Protein AF-A0AA41VEN5-F1 (afdb_monomer)

Mean predicted aligned error: 16.59 Å

Secondary structure (DSSP, 8-state):
-HHHHHHHHHHHHHHHHHHTT--------------S-HHHHHHHHHHTTTSSPPHHHHHHHHHHHHHTHHHHHHHHHH------HHHHHHHHHIIIIIHHHHHHHTT--TTTS--

Solvent-accessible surface area (backbone atoms only — not comparable to full-atom values): 6935 Å² total; per-residue (Å²): 107,72,69,58,54,49,52,52,50,52,53,51,54,54,57,54,62,66,65,70,70,80,82,82,85,76,76,77,82,74,80,76,88,65,98,60,81,61,70,65,59,50,52,38,59,39,62,27,77,84,83,48,68,13,53,57,54,40,53,48,28,53,53,52,38,58,75,32,48,66,44,56,50,42,31,72,73,71,65,46,90,62,65,53,72,67,39,50,49,19,51,48,46,39,65,71,49,31,41,60,62,55,37,45,76,76,72,42,52,72,90,76,66,70,134

Structure (mmCIF, N/CA/C/O backbone):
data_AF-A0AA41VEN5-F1
#
_entry.id   AF-A0AA41VEN5-F1
#
loop_
_atom_site.group_PDB
_atom_site.id
_atom_site.type_symbol
_atom_site.label_atom_id
_atom_site.label_alt_id
_atom_site.label_comp_id
_atom_site.label_asym_id
_atom_site.label_entity_id
_atom_site.label_seq_id
_atom_site.pdbx_PDB_ins_code
_atom_site.Cartn_x
_atom_site.Cartn_y
_atom_site.Cartn_z
_atom_site.occupancy
_atom_site.B_iso_or_equiv
_atom_site.auth_seq_id
_atom_site.auth_comp_id
_atom_site.auth_asym_id
_atom_site.auth_atom_id
_atom_site.pdbx_PDB_model_num
ATOM 1 N N . MET A 1 1 ? -4.219 17.479 44.000 1.00 59.16 1 MET A N 1
ATOM 2 C CA . MET A 1 1 ? -2.825 17.088 44.325 1.00 59.16 1 MET A CA 1
ATOM 3 C C . MET A 1 1 ? -2.357 15.876 43.515 1.00 59.16 1 MET A C 1
ATOM 5 O O . MET A 1 1 ? -1.363 16.007 42.822 1.00 59.16 1 MET A O 1
ATOM 9 N N . ALA A 1 2 ? -3.090 14.754 43.469 1.00 67.19 2 ALA A N 1
ATOM 10 C CA . ALA A 1 2 ? -2.703 13.576 42.667 1.00 67.19 2 ALA A CA 1
ATOM 11 C C . ALA A 1 2 ? -2.501 13.861 41.159 1.00 67.19 2 ALA A C 1
ATOM 13 O O . ALA A 1 2 ? -1.525 13.415 40.564 1.00 67.19 2 ALA A O 1
ATOM 14 N N . LEU A 1 3 ? -3.369 14.684 40.559 1.00 68.56 3 LEU A N 1
ATOM 15 C CA . LEU A 1 3 ? -3.274 15.050 39.140 1.00 68.56 3 LEU A CA 1
ATOM 16 C C . LEU A 1 3 ? -2.076 15.971 38.826 1.00 68.56 3 LEU A C 1
ATOM 18 O O . LEU A 1 3 ? -1.530 15.913 37.728 1.00 68.56 3 LEU A O 1
ATOM 22 N N . ILE A 1 4 ? -1.644 16.790 39.797 1.00 79.88 4 ILE A N 1
ATOM 23 C CA . ILE A 1 4 ? -0.474 17.673 39.648 1.00 79.88 4 ILE A CA 1
ATOM 24 C C . ILE A 1 4 ? 0.816 16.846 39.687 1.00 79.88 4 ILE A C 1
ATOM 26 O O . ILE A 1 4 ? 1.696 17.042 38.857 1.00 79.88 4 ILE A O 1
ATOM 30 N N . ASN A 1 5 ? 0.872 15.860 40.587 1.00 78.12 5 ASN A N 1
ATOM 31 C CA . ASN A 1 5 ? 2.013 14.962 40.742 1.00 78.12 5 ASN A CA 1
ATOM 32 C C . ASN A 1 5 ? 2.147 14.022 39.537 1.00 78.12 5 ASN A C 1
ATOM 34 O O . ASN A 1 5 ? 3.257 13.776 39.080 1.00 78.12 5 ASN A O 1
ATOM 38 N N . CYS A 1 6 ? 1.023 13.562 38.975 1.00 81.38 6 CYS A N 1
ATOM 39 C CA . CYS A 1 6 ? 1.009 12.765 37.748 1.00 81.38 6 CYS A CA 1
ATOM 40 C C . CYS A 1 6 ? 1.536 13.564 36.545 1.00 81.38 6 CYS A C 1
ATOM 42 O O . CYS A 1 6 ? 2.415 13.095 35.828 1.00 81.38 6 CYS A O 1
ATOM 44 N N . LYS A 1 7 ? 1.081 14.813 36.366 1.00 83.19 7 LYS A N 1
ATOM 45 C CA . LYS A 1 7 ? 1.606 15.704 35.317 1.00 83.19 7 LYS A CA 1
ATOM 46 C C . LYS A 1 7 ? 3.102 15.971 35.480 1.00 83.19 7 LYS A C 1
ATOM 48 O O . LYS A 1 7 ? 3.831 15.914 34.496 1.00 83.19 7 LYS A O 1
ATOM 53 N N . LEU A 1 8 ? 3.559 16.226 36.706 1.00 84.69 8 LEU A N 1
ATOM 54 C CA . LEU A 1 8 ? 4.973 16.477 36.988 1.00 84.69 8 LEU A CA 1
ATOM 55 C C . LEU A 1 8 ? 5.835 15.237 36.705 1.00 84.69 8 LEU A C 1
ATOM 57 O O . LEU A 1 8 ? 6.906 15.352 36.115 1.00 84.69 8 LEU A O 1
ATOM 61 N N . PHE A 1 9 ? 5.331 14.053 37.057 1.00 88.12 9 PHE A N 1
ATOM 62 C CA . PHE A 1 9 ? 5.981 12.776 36.778 1.00 88.12 9 PHE A CA 1
ATOM 63 C C . PHE A 1 9 ? 6.083 12.503 35.272 1.00 88.12 9 PHE A C 1
ATOM 65 O O . PHE A 1 9 ? 7.158 12.168 34.782 1.00 88.12 9 PHE A O 1
ATOM 72 N N . LEU A 1 10 ? 5.000 12.722 34.518 1.00 86.44 10 LEU A N 1
ATOM 73 C CA . LEU A 1 10 ? 5.001 12.554 33.062 1.00 86.44 10 LEU A CA 1
ATOM 74 C C . LEU A 1 10 ? 5.992 13.501 32.375 1.00 86.44 10 LEU A C 1
ATOM 76 O O . LEU A 1 10 ? 6.751 13.068 31.513 1.00 86.44 10 LEU A O 1
ATOM 80 N N . VAL A 1 11 ? 6.035 14.771 32.788 1.00 87.81 11 VAL A N 1
ATOM 81 C CA . VAL A 1 11 ? 6.994 15.750 32.248 1.00 87.81 11 VAL A CA 1
ATOM 82 C C . VAL A 1 11 ? 8.439 15.336 32.546 1.00 87.81 11 VAL A C 1
ATOM 84 O O . VAL A 1 11 ? 9.296 15.438 31.669 1.00 87.81 11 VAL A O 1
ATOM 87 N N . PHE A 1 12 ? 8.710 14.814 33.745 1.00 86.75 12 PHE A N 1
ATOM 88 C CA . PHE A 1 12 ? 10.044 14.348 34.127 1.00 86.75 12 PHE A CA 1
ATOM 89 C C . PHE A 1 12 ? 10.505 13.143 33.290 1.00 86.75 12 PHE A C 1
ATOM 91 O O . PHE A 1 12 ? 11.634 13.127 32.801 1.00 86.75 12 PHE A O 1
ATOM 98 N N . VAL A 1 13 ? 9.617 12.171 33.055 1.00 87.50 13 VAL A N 1
ATOM 99 C CA . VAL A 1 13 ? 9.910 10.988 32.226 1.00 87.50 13 VAL A CA 1
ATOM 100 C C . VAL A 1 13 ? 10.171 11.377 30.766 1.00 87.50 13 VAL A C 1
ATOM 102 O O . VAL A 1 13 ? 11.139 10.904 30.173 1.00 87.50 13 VAL A O 1
ATOM 105 N N . ILE A 1 14 ? 9.362 12.277 30.196 1.00 84.88 14 ILE A N 1
ATOM 106 C CA . ILE A 1 14 ? 9.544 12.754 28.813 1.00 84.88 14 ILE A CA 1
ATOM 107 C C . ILE A 1 14 ? 10.877 13.503 28.668 1.00 84.88 14 ILE A C 1
ATOM 109 O O . ILE A 1 14 ? 11.614 13.271 27.711 1.00 84.88 14 ILE A O 1
ATOM 113 N N . SER A 1 15 ? 11.231 14.356 29.636 1.00 81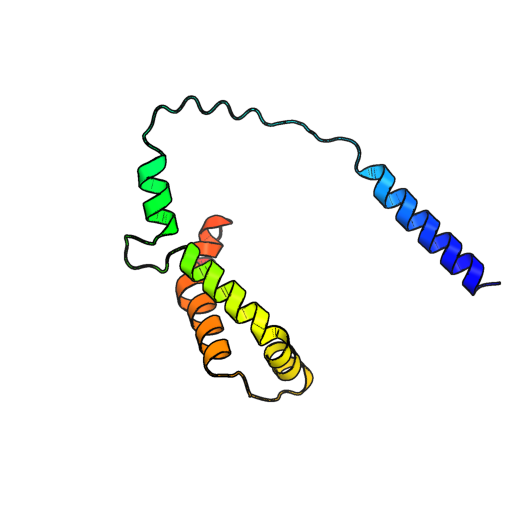.88 15 SER A N 1
ATOM 114 C CA . SER A 1 15 ? 12.513 15.072 29.626 1.00 81.88 15 SER A CA 1
ATOM 115 C C . SER A 1 15 ? 13.717 14.128 29.709 1.00 81.88 15 SER A C 1
ATOM 117 O O . SER A 1 15 ? 14.739 14.399 29.082 1.00 81.88 15 SER A O 1
ATOM 119 N N . ALA A 1 16 ? 13.612 13.030 30.462 1.00 78.38 16 ALA A N 1
ATOM 120 C CA . ALA A 1 16 ? 14.677 12.034 30.571 1.00 78.38 16 ALA A CA 1
ATOM 121 C C . ALA A 1 16 ? 14.875 11.244 29.263 1.00 78.38 16 ALA A C 1
ATOM 123 O O . ALA A 1 16 ? 16.012 10.956 28.895 1.00 78.38 16 ALA A O 1
ATOM 124 N N . LEU A 1 17 ? 13.791 10.951 28.531 1.00 76.81 17 LEU A N 1
ATOM 125 C CA . LEU A 1 17 ? 13.853 10.272 27.229 1.00 76.81 17 LEU A CA 1
ATOM 126 C C . LEU A 1 17 ? 14.560 11.101 26.147 1.00 76.81 17 LEU A C 1
ATOM 128 O O . LEU A 1 17 ? 15.222 10.543 25.282 1.00 76.81 17 LEU A O 1
ATOM 132 N N . MET A 1 18 ? 14.425 12.427 26.179 1.00 70.88 18 MET A N 1
ATOM 133 C CA . MET A 1 18 ? 15.074 13.302 25.192 1.00 70.88 18 MET A CA 1
ATOM 134 C C . MET A 1 18 ? 16.562 13.534 25.499 1.00 70.88 18 MET A C 1
ATOM 136 O O . MET A 1 18 ? 17.320 13.927 24.618 1.00 70.88 18 MET A O 1
ATOM 140 N N . ALA A 1 19 ? 16.998 13.285 26.739 1.00 64.88 19 ALA A N 1
ATOM 141 C CA . ALA A 1 19 ? 18.397 13.416 27.143 1.00 64.88 19 ALA A CA 1
ATOM 142 C C . ALA A 1 19 ? 19.262 12.210 26.728 1.00 64.88 19 ALA A C 1
ATOM 144 O O . ALA A 1 19 ? 20.485 12.319 26.695 1.00 64.88 19 ALA A O 1
ATOM 145 N N . SER A 1 20 ? 18.655 11.069 26.386 1.00 62.34 20 SER A N 1
ATOM 146 C CA . SER A 1 20 ? 19.372 9.852 25.981 1.00 62.34 20 SER A CA 1
ATOM 147 C C . SER A 1 20 ? 19.707 9.779 24.485 1.00 62.34 20 SER A C 1
ATOM 149 O O . S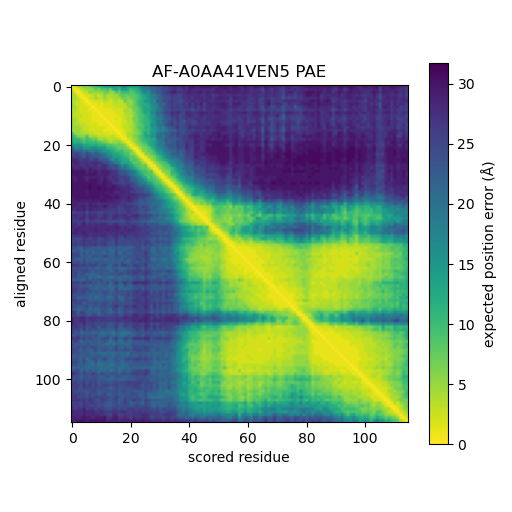ER A 1 20 ? 20.374 8.835 24.067 1.00 62.34 20 SER A O 1
ATOM 151 N N . THR A 1 21 ? 19.319 10.762 23.662 1.00 60.94 21 THR A N 1
ATOM 152 C CA . THR A 1 21 ? 19.586 10.738 22.208 1.00 60.94 21 THR A CA 1
ATOM 153 C C . THR A 1 21 ? 20.935 11.335 21.796 1.00 60.94 21 THR A C 1
ATOM 155 O O . THR A 1 21 ? 21.244 11.386 20.605 1.00 60.94 21 THR A O 1
ATOM 158 N N . THR A 1 22 ? 21.778 11.786 22.729 1.00 61.09 22 THR A N 1
ATOM 159 C CA . THR A 1 22 ? 23.125 12.248 22.372 1.00 61.09 22 THR A CA 1
ATOM 160 C C . THR A 1 22 ? 24.102 11.077 22.311 1.00 61.09 22 THR A C 1
ATOM 162 O O . THR A 1 22 ? 24.527 10.574 23.347 1.00 61.09 22 THR A O 1
ATOM 165 N N . THR A 1 23 ? 24.499 10.746 21.076 1.00 62.62 23 THR A N 1
ATOM 166 C CA . THR A 1 23 ? 25.698 10.006 20.609 1.00 62.62 23 THR A CA 1
ATOM 167 C C . THR A 1 23 ? 25.443 8.651 19.939 1.00 62.62 23 THR A C 1
ATOM 169 O O . THR A 1 23 ? 25.633 7.617 20.553 1.00 62.62 23 THR A O 1
ATOM 172 N N . VAL A 1 24 ? 25.146 8.669 18.629 1.00 56.12 24 VAL A N 1
ATOM 173 C CA . VAL A 1 24 ? 25.916 7.928 17.602 1.00 56.12 24 VAL A CA 1
ATOM 174 C C . VAL A 1 24 ? 25.802 8.686 16.266 1.00 56.12 24 VAL A C 1
ATOM 176 O O . VAL A 1 24 ? 24.981 8.359 15.418 1.00 56.12 24 VAL A O 1
ATOM 179 N N . PHE A 1 25 ? 26.643 9.701 16.050 1.00 53.00 25 PHE A N 1
ATOM 180 C CA . PHE A 1 25 ? 27.025 10.099 14.688 1.00 53.00 25 PHE A CA 1
ATOM 181 C C . PHE A 1 25 ? 28.369 9.440 14.386 1.00 53.00 25 PHE A C 1
ATOM 183 O O . PHE A 1 25 ? 29.411 10.084 14.372 1.00 53.00 25 PHE A O 1
ATOM 190 N N . ALA A 1 26 ? 28.353 8.124 14.182 1.00 49.38 26 ALA A N 1
ATOM 191 C CA . ALA A 1 26 ? 29.383 7.504 13.366 1.00 49.38 26 ALA A CA 1
ATOM 192 C C . ALA A 1 26 ? 28.922 7.691 11.920 1.00 49.38 26 ALA A C 1
ATOM 194 O O . ALA A 1 26 ? 28.160 6.882 11.391 1.00 49.38 26 ALA A O 1
ATOM 195 N N . ALA A 1 27 ? 29.316 8.816 11.319 1.00 53.44 27 ALA A N 1
ATOM 196 C CA . ALA A 1 27 ? 29.234 8.990 9.881 1.00 53.44 27 ALA A CA 1
ATOM 197 C C . ALA A 1 27 ? 29.943 7.789 9.241 1.00 53.44 27 ALA A C 1
ATOM 199 O O . ALA A 1 27 ? 31.147 7.599 9.407 1.00 53.44 27 ALA A O 1
ATOM 200 N N . ARG A 1 28 ? 29.183 6.924 8.568 1.00 52.78 28 ARG A N 1
ATOM 201 C CA . ARG A 1 28 ? 29.775 5.981 7.630 1.00 52.78 28 ARG A CA 1
ATOM 202 C C . ARG A 1 28 ? 30.183 6.808 6.423 1.00 52.78 28 ARG A C 1
ATOM 204 O O . ARG A 1 28 ? 29.354 7.055 5.554 1.00 52.78 28 ARG A O 1
ATOM 211 N N . ASP A 1 29 ? 31.437 7.245 6.387 1.00 46.66 29 ASP A N 1
ATOM 212 C CA . ASP A 1 29 ? 32.086 7.614 5.132 1.00 46.66 29 ASP A CA 1
ATOM 213 C C . ASP A 1 29 ? 32.157 6.346 4.274 1.00 46.66 29 ASP A C 1
ATOM 215 O O . ASP A 1 29 ? 33.115 5.570 4.309 1.00 46.66 29 ASP A O 1
ATOM 219 N N . LEU A 1 30 ? 31.074 6.078 3.544 1.00 43.44 30 LEU A N 1
ATOM 220 C CA . LEU A 1 30 ? 31.094 5.148 2.434 1.00 43.44 30 LEU A CA 1
ATOM 221 C C . LEU A 1 30 ? 31.834 5.868 1.309 1.00 43.44 30 LEU A C 1
ATOM 223 O O . LEU A 1 30 ? 31.234 6.590 0.517 1.00 43.44 30 LEU A O 1
ATOM 227 N N . ALA A 1 31 ? 33.155 5.701 1.277 1.00 47.09 31 ALA A N 1
ATOM 228 C CA . ALA A 1 31 ? 33.983 6.104 0.155 1.00 47.09 31 ALA A CA 1
ATOM 229 C C . ALA A 1 31 ? 33.522 5.341 -1.099 1.00 47.09 31 ALA A C 1
ATOM 231 O O . ALA A 1 31 ? 33.983 4.238 -1.389 1.00 47.09 31 ALA A O 1
ATOM 232 N N . THR A 1 32 ? 32.572 5.911 -1.840 1.00 45.28 32 THR A N 1
ATOM 233 C CA . THR A 1 32 ? 32.152 5.413 -3.149 1.00 45.28 32 THR A CA 1
ATOM 234 C C . THR A 1 32 ? 33.124 5.912 -4.211 1.00 45.28 32 THR A C 1
ATOM 236 O O . THR A 1 32 ? 32.793 6.767 -5.031 1.00 45.28 32 THR A O 1
ATOM 239 N N . THR A 1 33 ? 34.335 5.363 -4.236 1.00 48.78 33 THR A N 1
ATOM 240 C CA . THR A 1 33 ? 35.149 5.322 -5.457 1.00 48.78 33 THR A CA 1
ATOM 241 C C . THR A 1 33 ? 34.669 4.158 -6.322 1.00 48.78 33 THR A C 1
ATOM 243 O O . THR A 1 33 ? 35.343 3.147 -6.480 1.00 48.78 33 THR A O 1
ATOM 246 N N . ILE A 1 34 ? 33.471 4.296 -6.893 1.00 47.84 34 ILE A N 1
ATOM 247 C CA . ILE A 1 34 ? 33.013 3.449 -7.997 1.00 47.84 34 ILE A CA 1
ATOM 248 C C . ILE A 1 34 ? 32.726 4.378 -9.172 1.00 47.84 34 ILE A C 1
ATOM 250 O O . ILE A 1 34 ? 31.678 5.010 -9.270 1.00 47.84 34 ILE A O 1
ATOM 254 N N . HIS A 1 35 ? 33.707 4.469 -10.064 1.00 45.88 35 HIS A N 1
ATOM 255 C CA . HIS A 1 35 ? 33.589 5.088 -11.377 1.00 45.88 35 HIS A CA 1
ATOM 256 C C . HIS A 1 35 ? 32.751 4.148 -12.269 1.00 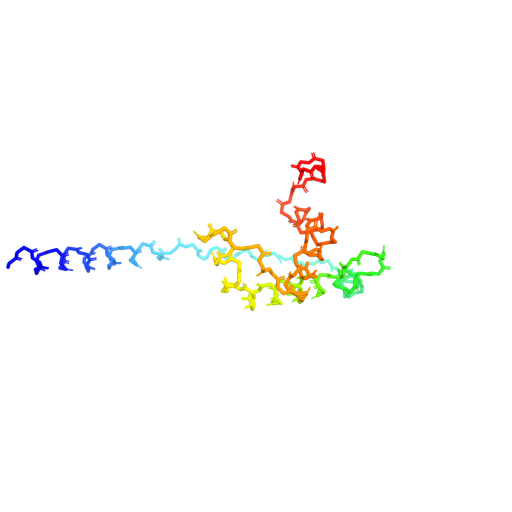45.88 35 HIS A C 1
ATOM 258 O O . HIS A 1 35 ? 33.278 3.404 -13.090 1.00 45.88 35 HIS A O 1
ATOM 264 N N . HIS A 1 36 ? 31.437 4.115 -12.050 1.00 48.53 36 HIS A N 1
ATOM 265 C CA . HIS A 1 36 ? 30.462 3.403 -12.884 1.00 48.53 36 HIS A CA 1
ATOM 266 C C . HIS A 1 36 ? 29.290 4.360 -13.151 1.00 48.53 36 HIS A C 1
ATOM 268 O O . HIS A 1 36 ? 28.964 5.143 -12.256 1.00 48.53 36 HIS A O 1
ATOM 274 N N . PRO A 1 37 ? 28.663 4.379 -14.342 1.00 47.78 37 PRO A N 1
ATOM 275 C CA . PRO A 1 37 ? 27.580 5.311 -14.651 1.00 47.78 37 PRO A CA 1
ATOM 276 C C . PRO A 1 37 ? 26.304 4.901 -13.894 1.00 47.78 37 PRO A C 1
ATOM 278 O O . PRO A 1 37 ? 25.376 4.314 -14.442 1.00 47.78 37 PRO A O 1
ATOM 281 N N . VAL A 1 38 ? 26.260 5.209 -12.596 1.00 54.16 38 VAL A N 1
ATOM 282 C CA . VAL A 1 38 ? 25.156 4.905 -11.666 1.00 54.16 38 VAL A CA 1
ATOM 283 C C . VAL A 1 38 ? 23.869 5.662 -12.038 1.00 54.16 38 VAL A C 1
ATOM 285 O O . VAL A 1 38 ? 22.774 5.244 -11.671 1.00 54.16 38 VAL A O 1
ATOM 288 N N . GLY A 1 39 ? 23.973 6.732 -12.834 1.00 52.78 39 GLY A N 1
ATOM 289 C CA . GLY A 1 39 ? 22.832 7.565 -13.222 1.00 52.78 39 GLY A CA 1
ATOM 290 C C . GLY A 1 39 ? 21.833 6.901 -14.176 1.00 52.78 39 GLY A C 1
ATOM 291 O O . GLY A 1 39 ? 20.647 7.200 -14.093 1.00 52.78 39 GLY A O 1
ATOM 292 N N . GLN A 1 40 ? 22.270 5.984 -15.048 1.00 55.66 40 GLN A N 1
ATOM 293 C CA . GLN A 1 40 ? 21.372 5.387 -16.051 1.00 55.66 40 GLN A CA 1
ATOM 294 C C . GLN A 1 40 ? 20.536 4.227 -15.484 1.00 55.66 40 GLN A C 1
ATOM 296 O O . GLN A 1 40 ? 19.378 4.078 -15.845 1.00 55.66 40 GLN A O 1
ATOM 301 N N . ASN A 1 41 ? 21.075 3.463 -14.527 1.00 61.94 41 ASN A N 1
ATOM 302 C CA . ASN A 1 41 ? 20.357 2.345 -13.899 1.00 61.94 41 ASN A CA 1
ATOM 303 C C . ASN A 1 41 ? 19.370 2.795 -12.812 1.00 61.94 41 ASN A C 1
ATOM 305 O O . ASN A 1 41 ? 18.368 2.129 -12.574 1.00 61.94 41 ASN A O 1
ATOM 309 N N . LEU A 1 42 ? 19.634 3.913 -12.129 1.00 64.88 42 LEU A N 1
ATOM 310 C CA . LEU A 1 42 ? 18.725 4.405 -11.094 1.00 64.88 42 LEU A CA 1
ATOM 311 C C . LEU A 1 42 ? 17.425 4.940 -11.703 1.00 64.88 42 LEU A C 1
ATOM 313 O O . LEU A 1 42 ? 16.349 4.628 -11.205 1.00 64.88 42 LEU A O 1
ATOM 317 N N . ALA A 1 43 ? 17.522 5.701 -12.796 1.00 66.44 43 ALA A N 1
ATOM 318 C CA . ALA A 1 43 ? 16.350 6.180 -13.519 1.00 66.44 43 ALA A CA 1
ATOM 319 C C . ALA A 1 43 ? 15.498 5.011 -14.040 1.00 66.44 43 ALA A C 1
ATOM 321 O O . ALA A 1 43 ? 14.286 5.039 -13.854 1.00 66.44 43 ALA A O 1
ATOM 322 N N . ALA A 1 44 ? 16.125 3.962 -14.578 1.00 64.31 44 ALA A N 1
ATOM 323 C CA . ALA A 1 44 ? 15.432 2.756 -15.031 1.00 64.31 44 ALA A CA 1
ATOM 324 C C . ALA A 1 44 ? 14.670 2.037 -13.914 1.00 64.31 44 ALA A C 1
ATOM 326 O O . ALA A 1 44 ? 13.524 1.627 -14.086 1.00 64.31 44 ALA A O 1
ATOM 327 N N . ARG A 1 45 ? 15.275 1.947 -12.724 1.00 64.19 45 ARG A N 1
ATOM 328 C CA . ARG A 1 45 ? 14.645 1.334 -11.543 1.00 64.19 45 ARG A CA 1
ATOM 329 C C . ARG A 1 45 ? 13.546 2.200 -10.926 1.00 64.19 45 ARG A C 1
ATOM 331 O O . ARG A 1 45 ? 12.606 1.666 -10.353 1.00 64.19 45 ARG A O 1
ATOM 338 N N . ILE A 1 46 ? 13.658 3.525 -11.020 1.00 69.00 46 ILE A N 1
ATOM 339 C CA . ILE A 1 46 ? 12.622 4.450 -10.535 1.00 69.00 46 ILE A CA 1
ATOM 340 C C . ILE A 1 46 ? 11.420 4.472 -11.483 1.00 69.00 46 ILE A C 1
ATOM 342 O O . ILE A 1 46 ? 10.286 4.526 -11.009 1.00 69.00 46 ILE A O 1
ATOM 346 N N . ASN A 1 47 ? 11.669 4.438 -12.795 1.00 69.81 47 ASN A N 1
ATOM 347 C CA . ASN A 1 47 ? 10.632 4.544 -13.820 1.00 69.81 47 ASN A CA 1
ATOM 348 C C . ASN A 1 47 ? 10.037 3.194 -14.252 1.00 69.81 47 ASN A C 1
ATOM 350 O O . ASN A 1 47 ? 9.012 3.213 -14.915 1.00 69.81 47 ASN A O 1
ATOM 354 N N . GLY A 1 48 ? 10.630 2.055 -13.875 1.00 64.38 48 GLY A N 1
ATOM 355 C CA . GLY A 1 48 ? 10.088 0.732 -14.206 1.00 64.38 48 GLY A CA 1
ATOM 356 C C . GLY A 1 48 ? 10.231 0.399 -15.694 1.00 64.38 48 GLY A C 1
ATOM 357 O O . GLY A 1 48 ? 9.247 0.295 -16.415 1.00 64.38 48 GLY A O 1
ATOM 358 N N . GLU A 1 49 ? 11.462 0.247 -16.191 1.00 62.34 49 GLU A N 1
ATOM 359 C CA . GLU A 1 49 ? 11.686 -0.071 -17.617 1.00 62.34 49 GLU A CA 1
ATOM 360 C C . GLU A 1 49 ? 11.316 -1.523 -18.008 1.00 62.34 49 GLU A C 1
ATOM 362 O O . GLU A 1 49 ? 11.102 -1.790 -19.188 1.00 62.34 49 GLU A O 1
ATOM 367 N N . ASP A 1 50 ? 11.142 -2.438 -17.044 1.00 58.62 50 ASP A N 1
ATOM 368 C CA . ASP A 1 50 ? 10.883 -3.873 -17.285 1.00 58.62 50 ASP A CA 1
ATOM 369 C C . ASP A 1 50 ? 9.403 -4.293 -17.118 1.00 58.62 50 ASP A C 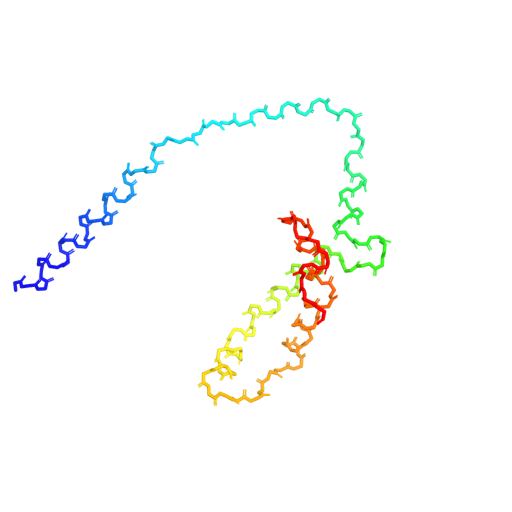1
ATOM 371 O O . ASP A 1 50 ? 9.100 -5.447 -16.811 1.00 58.62 50 ASP A O 1
ATOM 375 N N . GLY A 1 51 ? 8.455 -3.372 -17.324 1.00 57.16 51 GLY A N 1
ATOM 376 C CA . GLY A 1 51 ? 7.013 -3.676 -17.305 1.00 57.16 51 GLY A CA 1
ATOM 377 C C . GLY A 1 51 ? 6.405 -3.913 -15.915 1.00 57.16 51 GLY A C 1
ATOM 378 O O . GLY A 1 51 ? 5.241 -4.304 -15.829 1.00 57.16 51 GLY A O 1
ATOM 379 N N . ASP A 1 52 ? 7.178 -3.666 -14.857 1.00 63.56 52 ASP A N 1
ATOM 380 C CA . ASP A 1 52 ? 6.715 -3.556 -13.471 1.00 63.56 52 ASP A CA 1
ATOM 381 C C . ASP A 1 52 ? 6.434 -2.087 -13.125 1.00 63.56 52 ASP A C 1
ATOM 383 O O . ASP A 1 52 ? 7.052 -1.187 -13.704 1.00 63.56 52 ASP A O 1
ATOM 387 N N . ALA A 1 53 ? 5.521 -1.842 -12.182 1.00 69.31 53 ALA A N 1
ATOM 388 C CA . ALA A 1 53 ? 5.195 -0.484 -11.759 1.00 69.31 53 ALA A CA 1
ATOM 389 C C . ALA A 1 53 ? 6.445 0.220 -11.213 1.00 69.31 53 ALA A C 1
ATOM 391 O O . ALA A 1 53 ? 7.152 -0.290 -10.336 1.00 69.31 53 ALA A O 1
ATOM 392 N N . GLY A 1 54 ? 6.722 1.417 -11.728 1.00 78.06 54 GLY A N 1
ATOM 393 C CA . GLY A 1 54 ? 7.871 2.201 -11.291 1.00 78.06 54 GLY A CA 1
ATOM 394 C C . GLY A 1 54 ? 7.758 2.549 -9.806 1.00 78.06 54 GLY A C 1
ATOM 395 O O . GLY A 1 54 ? 6.670 2.789 -9.279 1.00 78.06 54 GLY A O 1
ATOM 396 N N . MET A 1 55 ? 8.885 2.666 -9.101 1.00 79.56 55 MET A N 1
ATOM 397 C CA . MET A 1 55 ? 8.872 3.074 -7.691 1.00 79.56 55 MET A CA 1
ATOM 398 C C . MET A 1 55 ? 8.137 4.413 -7.479 1.00 79.56 55 MET A C 1
ATOM 400 O O . MET A 1 55 ? 7.473 4.597 -6.458 1.00 79.56 55 MET A O 1
ATOM 404 N N . ALA A 1 56 ? 8.193 5.326 -8.455 1.00 83.19 56 ALA A N 1
ATOM 405 C CA . ALA A 1 56 ? 7.415 6.565 -8.437 1.00 83.19 56 ALA A CA 1
ATOM 406 C C . ALA A 1 56 ? 5.892 6.323 -8.460 1.00 83.19 56 ALA A C 1
ATOM 408 O O . ALA A 1 56 ? 5.155 6.981 -7.725 1.00 83.19 56 ALA A O 1
ATOM 409 N N . GLU A 1 57 ? 5.423 5.358 -9.250 1.00 84.44 57 GLU A N 1
ATOM 410 C CA . GLU A 1 57 ? 4.009 4.973 -9.340 1.00 84.44 57 GLU A CA 1
ATOM 411 C C . GLU A 1 57 ? 3.537 4.333 -8.034 1.00 84.44 57 GLU A C 1
ATOM 413 O O . GLU A 1 57 ? 2.452 4.643 -7.543 1.00 84.44 57 GLU A O 1
ATOM 418 N N . CYS A 1 58 ? 4.398 3.540 -7.397 1.00 87.81 58 CYS A N 1
ATOM 419 C CA . CYS A 1 58 ? 4.129 2.965 -6.085 1.00 87.81 58 CYS A CA 1
ATOM 420 C C . CYS A 1 58 ? 4.044 4.008 -4.976 1.00 87.81 58 CYS A C 1
ATOM 422 O O . CYS A 1 58 ? 3.138 3.955 -4.141 1.00 87.81 58 CYS A O 1
ATOM 424 N N . PHE A 1 59 ? 4.930 5.004 -4.983 1.00 87.12 59 PHE A N 1
ATOM 425 C CA . PHE A 1 59 ? 4.817 6.130 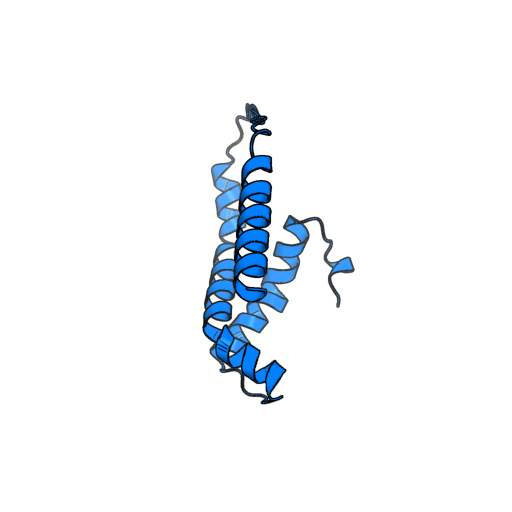-4.058 1.00 87.12 59 PHE A CA 1
ATOM 426 C C . PHE A 1 59 ? 3.569 6.974 -4.320 1.00 87.12 59 PHE A C 1
ATOM 428 O O . PHE A 1 59 ? 2.934 7.428 -3.366 1.00 87.12 59 PHE A O 1
ATOM 435 N N . ASN A 1 60 ? 3.181 7.145 -5.584 1.00 88.62 60 ASN A N 1
ATOM 436 C CA . ASN A 1 60 ? 1.939 7.823 -5.929 1.00 88.62 60 ASN A CA 1
ATOM 437 C C . ASN A 1 60 ? 0.718 7.046 -5.414 1.00 88.62 60 ASN A C 1
ATOM 439 O O . ASN A 1 60 ? -0.137 7.622 -4.749 1.00 88.62 60 ASN A O 1
ATOM 443 N N . ALA A 1 61 ? 0.670 5.728 -5.623 1.00 86.88 61 ALA A N 1
ATOM 444 C CA . ALA A 1 61 ? -0.406 4.883 -5.110 1.00 86.88 61 ALA A CA 1
ATOM 445 C C . ALA A 1 61 ? -0.492 4.928 -3.572 1.00 86.88 61 ALA A C 1
ATOM 447 O O . ALA A 1 61 ? -1.589 4.990 -3.018 1.00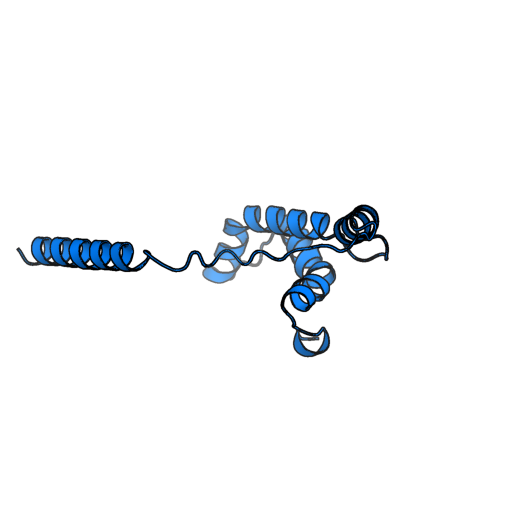 86.88 61 ALA A O 1
ATOM 448 N N . MET A 1 62 ? 0.648 4.977 -2.871 1.00 88.00 62 MET A N 1
ATOM 449 C CA . MET A 1 62 ? 0.696 5.181 -1.413 1.00 88.00 62 MET A CA 1
ATOM 450 C C . MET A 1 62 ? 0.131 6.540 -0.990 1.00 88.00 62 MET A C 1
ATOM 452 O O . MET A 1 62 ? -0.550 6.637 0.035 1.00 88.00 62 MET A O 1
ATOM 456 N N . TYR A 1 63 ? 0.401 7.595 -1.761 1.00 90.88 63 TYR A N 1
ATOM 457 C CA . TYR A 1 63 ? -0.171 8.914 -1.507 1.00 90.88 63 TYR A CA 1
ATOM 458 C C . TYR A 1 63 ? -1.694 8.914 -1.696 1.00 90.88 63 TYR A C 1
ATOM 460 O O . TYR A 1 63 ? -2.411 9.397 -0.817 1.00 90.88 63 TYR A O 1
ATOM 468 N N . GLU A 1 64 ? -2.190 8.296 -2.768 1.00 89.00 64 GLU A N 1
ATOM 469 C CA . GLU A 1 64 ? -3.628 8.120 -3.007 1.00 89.00 64 GLU A CA 1
ATOM 470 C C . GLU A 1 64 ? -4.288 7.337 -1.864 1.00 89.00 64 GLU A C 1
ATOM 472 O O . GLU A 1 64 ? -5.297 7.773 -1.308 1.00 89.00 64 GLU A O 1
ATOM 477 N N . LEU A 1 65 ? -3.664 6.247 -1.404 1.00 91.19 65 LEU A N 1
ATOM 478 C CA . LEU A 1 65 ? -4.167 5.461 -0.277 1.00 91.19 65 LEU A CA 1
ATOM 479 C C . LEU A 1 65 ? -4.238 6.268 1.031 1.00 91.19 65 LEU A C 1
ATOM 481 O O . LEU A 1 65 ? -5.123 6.047 1.858 1.00 91.19 65 LEU A O 1
ATOM 485 N N . ARG A 1 66 ? -3.339 7.238 1.233 1.00 90.94 66 ARG A N 1
ATOM 486 C CA . ARG A 1 66 ? -3.371 8.111 2.417 1.00 90.94 66 ARG A CA 1
ATOM 487 C C . ARG A 1 66 ? -4.629 8.980 2.447 1.00 90.94 66 ARG A C 1
ATOM 489 O O . ARG A 1 66 ? -5.165 9.234 3.531 1.00 90.94 66 ARG A O 1
ATOM 496 N N . SER A 1 67 ? -5.104 9.418 1.282 1.00 89.81 67 SER A N 1
ATOM 497 C CA . SER A 1 67 ? -6.340 10.201 1.174 1.00 89.81 67 SER A CA 1
ATOM 498 C C . SER A 1 67 ? -7.571 9.396 1.630 1.00 89.81 67 SER A C 1
ATOM 500 O O . SER A 1 67 ? -8.470 9.948 2.260 1.00 89.81 67 SER A O 1
ATOM 502 N N . CYS A 1 68 ? -7.529 8.071 1.455 1.00 90.50 68 CYS A N 1
ATOM 503 C CA . CYS A 1 68 ? -8.564 7.101 1.822 1.00 90.50 68 CYS A CA 1
ATOM 504 C C . CYS A 1 68 ? -8.636 6.757 3.313 1.00 90.50 68 CYS A C 1
ATOM 506 O O . CYS A 1 68 ? -9.442 5.917 3.709 1.00 90.50 68 CYS A O 1
ATOM 508 N N . SER A 1 69 ? -7.789 7.355 4.155 1.00 88.94 69 SER A N 1
ATOM 509 C CA . SER A 1 69 ? -7.686 7.003 5.580 1.00 88.94 69 SER A CA 1
ATOM 510 C C . SER A 1 69 ? -9.033 7.003 6.309 1.00 88.94 69 SER A C 1
ATOM 512 O O . SER A 1 69 ? -9.288 6.102 7.101 1.00 88.94 69 SER A O 1
ATOM 514 N N . ASN A 1 70 ? -9.921 7.951 6.001 1.00 88.75 70 ASN A N 1
ATOM 515 C CA . ASN A 1 70 ? -11.258 7.996 6.588 1.00 88.75 70 ASN A CA 1
ATOM 516 C C . ASN A 1 70 ? -12.126 6.792 6.176 1.00 88.75 70 ASN A C 1
ATOM 518 O O . ASN A 1 70 ? -12.742 6.166 7.030 1.00 88.75 70 ASN A O 1
ATOM 522 N N . GLU A 1 71 ? -12.137 6.433 4.890 1.00 88.31 71 GLU A N 1
ATOM 523 C CA . GLU A 1 71 ? -12.890 5.280 4.370 1.00 88.31 71 GLU A CA 1
ATOM 524 C C . GLU A 1 71 ? -12.347 3.959 4.924 1.00 88.31 71 GLU A C 1
ATOM 526 O O . GLU A 1 71 ? -13.112 3.099 5.345 1.00 88.31 71 GLU A O 1
ATOM 531 N N . ILE A 1 72 ? -11.019 3.825 4.996 1.00 88.50 72 ILE A N 1
ATOM 532 C CA . ILE A 1 72 ? -10.347 2.639 5.540 1.00 88.50 72 ILE A CA 1
ATOM 533 C C . ILE A 1 72 ? -10.680 2.462 7.026 1.00 88.50 72 ILE A C 1
ATOM 535 O O . ILE A 1 72 ? -10.989 1.356 7.461 1.00 88.50 72 ILE A O 1
ATOM 539 N N . ILE A 1 73 ? -10.626 3.538 7.816 1.00 89.00 73 ILE A N 1
ATOM 540 C CA . ILE A 1 73 ? -10.942 3.474 9.248 1.00 89.00 73 ILE A CA 1
ATOM 541 C C . ILE A 1 73 ? -12.403 3.067 9.452 1.00 89.00 73 ILE A C 1
ATOM 543 O O . ILE A 1 73 ? -12.665 2.157 10.236 1.00 89.00 73 ILE A O 1
ATOM 547 N N . LEU A 1 74 ? -13.336 3.693 8.731 1.00 86.81 74 LEU A N 1
ATOM 548 C CA . LEU A 1 74 ? -14.763 3.372 8.829 1.00 86.81 74 LEU A CA 1
ATOM 549 C C . LEU A 1 74 ? -15.057 1.936 8.372 1.00 86.81 74 LEU A C 1
ATOM 551 O O . LEU A 1 74 ? -15.829 1.239 9.027 1.00 86.81 74 LEU A O 1
ATOM 555 N N . PHE A 1 75 ? -14.370 1.447 7.335 1.00 84.56 75 PHE A N 1
ATOM 556 C CA . PHE A 1 75 ? -14.459 0.053 6.898 1.00 84.56 75 PHE A CA 1
ATOM 557 C C . PHE A 1 75 ? -14.110 -0.937 8.019 1.00 84.56 75 PHE A C 1
ATOM 559 O O . PHE A 1 75 ? -14.819 -1.923 8.219 1.00 84.56 75 PHE A O 1
ATOM 566 N N . PHE A 1 76 ? -13.051 -0.672 8.793 1.00 85.12 76 PHE A N 1
ATOM 567 C CA . PHE A 1 76 ? -12.648 -1.548 9.900 1.00 85.12 76 PHE A CA 1
ATOM 568 C C . PHE A 1 76 ? -13.437 -1.329 11.198 1.00 85.12 76 PHE A C 1
ATOM 570 O O . PHE A 1 76 ? -13.583 -2.275 11.972 1.00 85.12 76 PHE A O 1
ATOM 577 N N . MET A 1 77 ? -13.908 -0.108 11.470 1.00 85.88 77 MET A N 1
ATOM 578 C CA . MET A 1 77 ? -14.624 0.226 12.709 1.00 85.88 77 MET A CA 1
ATOM 579 C C . MET A 1 77 ? -16.105 -0.143 12.659 1.00 85.88 77 MET A C 1
ATOM 581 O O . MET A 1 77 ? -16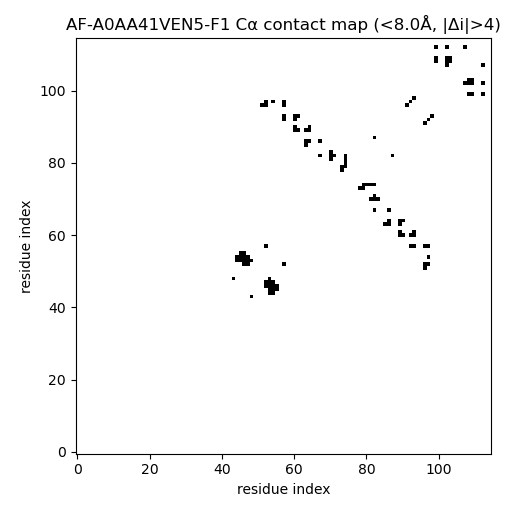.614 -0.718 13.619 1.00 85.88 77 MET A O 1
ATOM 585 N N . ASP A 1 78 ? -16.775 0.173 11.553 1.00 76.50 78 ASP A N 1
ATOM 586 C CA . ASP A 1 78 ? -18.220 -0.015 11.403 1.00 76.50 78 ASP A CA 1
ATOM 587 C C . ASP A 1 78 ? -18.560 -1.272 10.587 1.00 76.50 78 ASP A C 1
ATOM 589 O O . ASP A 1 78 ? -19.713 -1.696 10.542 1.00 76.50 78 ASP A O 1
ATOM 593 N N . GLY A 1 79 ? -17.561 -1.900 9.951 1.00 73.69 79 GLY A N 1
ATOM 594 C CA . GLY A 1 79 ? -17.775 -3.019 9.027 1.00 73.69 79 GLY A CA 1
ATOM 595 C C . GLY A 1 79 ? -18.457 -2.594 7.723 1.00 73.69 79 GLY A C 1
ATOM 596 O O . GLY A 1 79 ? -18.903 -3.445 6.953 1.00 73.69 79 GLY A O 1
ATOM 597 N N . GLU A 1 80 ? -18.557 -1.285 7.483 1.00 63.94 80 GLU A N 1
ATOM 598 C CA . GLU A 1 80 ? -19.177 -0.709 6.298 1.00 63.94 80 GLU A CA 1
ATOM 599 C C . GLU A 1 80 ? -18.294 -0.933 5.073 1.00 63.94 80 GLU A C 1
ATOM 601 O O . GLU A 1 80 ? -17.124 -0.569 5.026 1.00 63.94 80 GLU A O 1
ATOM 606 N N . MET A 1 81 ? -18.867 -1.534 4.040 1.00 62.53 81 MET A N 1
ATOM 607 C CA . MET A 1 81 ? -18.134 -2.105 2.908 1.00 62.53 81 MET A CA 1
ATOM 608 C C . MET A 1 81 ? -17.806 -1.110 1.782 1.00 62.53 81 MET A C 1
ATOM 610 O O . MET A 1 81 ? -17.663 -1.517 0.627 1.00 62.53 81 MET A O 1
ATOM 614 N N . TYR A 1 82 ? -17.702 0.186 2.078 1.00 72.69 82 TYR A N 1
ATOM 615 C CA . TYR A 1 82 ? -17.603 1.214 1.040 1.00 72.69 82 TYR A CA 1
ATOM 616 C C . TYR A 1 82 ? -16.241 1.896 1.018 1.00 72.69 82 TYR A C 1
ATOM 618 O O . TYR A 1 82 ? -16.010 2.909 1.668 1.00 72.69 82 TYR A O 1
ATOM 626 N N . LEU A 1 83 ? -15.364 1.334 0.189 1.00 88.44 83 LEU A N 1
ATOM 627 C CA . LEU A 1 83 ? -14.204 2.024 -0.355 1.00 88.44 83 LEU A CA 1
ATOM 628 C C . LEU A 1 83 ? -14.589 2.600 -1.721 1.00 88.44 83 LEU A C 1
ATOM 630 O O . LEU A 1 83 ? -15.121 1.894 -2.583 1.00 88.44 83 LEU A O 1
ATOM 634 N N . GLY A 1 84 ? -14.299 3.873 -1.940 1.00 88.25 84 GLY A N 1
ATOM 635 C CA . GLY A 1 84 ? -14.433 4.532 -3.225 1.00 88.25 84 GLY A CA 1
ATOM 636 C C . GLY A 1 84 ? -13.587 3.845 -4.296 1.00 88.25 84 GLY A C 1
ATOM 637 O O . GLY A 1 84 ? -12.603 3.157 -4.012 1.00 88.25 84 GLY A O 1
ATOM 638 N N . ILE A 1 85 ? -13.968 4.043 -5.560 1.00 90.12 85 ILE A N 1
ATOM 639 C CA . ILE A 1 85 ? -13.297 3.425 -6.716 1.00 90.12 85 ILE A CA 1
ATOM 640 C C . ILE A 1 85 ? -11.800 3.757 -6.734 1.00 90.12 85 ILE A C 1
ATOM 642 O O . ILE A 1 85 ? -10.985 2.869 -6.981 1.00 90.12 85 ILE A O 1
ATOM 646 N N . GLU A 1 86 ? -11.432 5.000 -6.422 1.00 89.38 86 GLU A N 1
ATOM 647 C CA . GLU A 1 86 ? -10.027 5.415 -6.399 1.00 89.38 86 GLU A CA 1
ATOM 648 C C . GLU A 1 86 ? -9.256 4.789 -5.232 1.00 89.38 86 GLU 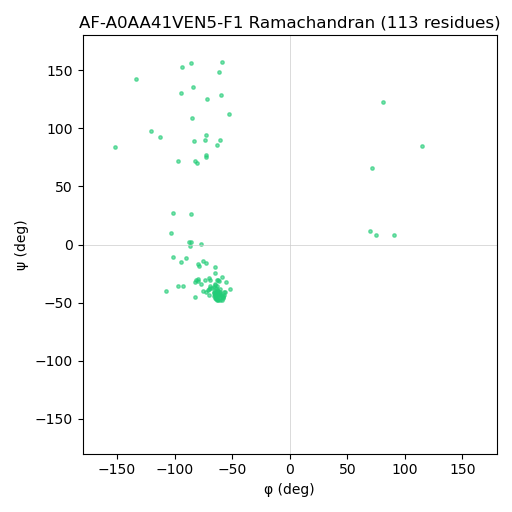A C 1
ATOM 650 O O . GLU A 1 86 ? -8.145 4.299 -5.423 1.00 89.38 86 GLU A O 1
ATOM 655 N N . CYS A 1 87 ? -9.879 4.657 -4.058 1.00 90.38 87 CYS A N 1
ATOM 656 C CA . CYS A 1 87 ? -9.280 3.954 -2.925 1.00 90.38 87 CYS A CA 1
ATOM 657 C C . CYS A 1 87 ? -9.069 2.467 -3.209 1.00 90.38 87 CYS A C 1
ATOM 659 O O . CYS A 1 87 ? -7.990 1.929 -2.963 1.00 90.38 87 CYS A O 1
ATOM 661 N N . CYS A 1 88 ? -10.059 1.806 -3.809 1.00 91.25 88 CYS A N 1
ATOM 662 C CA . CYS A 1 88 ? -9.924 0.423 -4.260 1.00 91.25 88 CYS A CA 1
ATOM 663 C C . CYS A 1 88 ? -8.807 0.262 -5.299 1.00 91.25 88 CYS A C 1
ATOM 665 O O . CYS A 1 88 ? -8.040 -0.703 -5.246 1.00 91.25 88 CYS A O 1
ATOM 667 N N . ARG A 1 89 ? -8.705 1.201 -6.245 1.00 91.62 89 ARG A N 1
ATOM 668 C CA . ARG A 1 89 ? -7.648 1.207 -7.259 1.00 91.62 89 ARG A CA 1
ATOM 669 C C . ARG A 1 89 ? -6.271 1.344 -6.608 1.00 91.62 89 ARG A C 1
ATOM 671 O O . ARG A 1 89 ? -5.397 0.538 -6.915 1.00 91.62 89 ARG A O 1
ATOM 678 N N . ALA A 1 90 ? -6.093 2.292 -5.688 1.00 91.56 90 ALA A N 1
ATOM 679 C CA . ALA A 1 90 ? -4.830 2.500 -4.981 1.00 91.56 90 ALA A CA 1
ATOM 680 C C . ALA A 1 90 ? -4.402 1.253 -4.187 1.00 91.56 90 ALA A C 1
ATOM 682 O O . ALA A 1 90 ? -3.261 0.809 -4.313 1.00 91.56 90 ALA A O 1
ATOM 683 N N . ILE A 1 91 ? -5.327 0.624 -3.447 1.00 90.75 91 ILE A N 1
ATOM 684 C CA . ILE A 1 91 ? -5.069 -0.643 -2.733 1.00 90.75 91 ILE A CA 1
ATOM 685 C C . ILE A 1 91 ? -4.618 -1.732 -3.707 1.00 90.75 91 ILE A C 1
ATOM 687 O O . ILE A 1 91 ? -3.663 -2.460 -3.431 1.00 90.75 91 ILE A O 1
ATOM 691 N N . ARG A 1 92 ? -5.295 -1.860 -4.853 1.00 91.19 92 ARG A N 1
ATOM 692 C CA . ARG A 1 92 ? -4.964 -2.875 -5.855 1.00 91.19 92 ARG A CA 1
ATOM 693 C C . ARG A 1 92 ? -3.558 -2.679 -6.416 1.00 91.19 92 ARG A C 1
ATOM 695 O O . ARG A 1 92 ? -2.814 -3.653 -6.459 1.00 91.19 92 ARG A O 1
ATOM 702 N N . VAL A 1 93 ? -3.199 -1.453 -6.796 1.00 90.25 93 VAL A N 1
ATOM 703 C CA . VAL A 1 93 ? -1.854 -1.129 -7.303 1.00 90.25 93 VAL A CA 1
ATOM 704 C C . VAL A 1 93 ? -0.805 -1.444 -6.236 1.00 90.25 93 VAL A C 1
ATOM 706 O O . VAL A 1 93 ? 0.149 -2.173 -6.495 1.00 90.25 93 VAL A O 1
ATOM 709 N N . ILE A 1 94 ? -1.028 -1.010 -4.991 1.00 89.50 94 ILE A N 1
ATOM 710 C CA . ILE A 1 94 ? -0.093 -1.282 -3.893 1.00 89.50 94 ILE A CA 1
ATOM 711 C C . ILE A 1 94 ? 0.102 -2.784 -3.678 1.00 89.50 94 ILE A C 1
ATOM 713 O O . ILE A 1 94 ? 1.231 -3.245 -3.568 1.00 89.50 94 ILE A O 1
ATOM 717 N N . THR A 1 95 ? -0.984 -3.552 -3.613 1.00 87.00 95 THR A N 1
ATOM 718 C CA . THR A 1 95 ? -0.931 -4.979 -3.256 1.00 87.00 95 THR A CA 1
ATOM 719 C C . THR A 1 95 ? -0.444 -5.878 -4.384 1.00 87.00 95 THR A C 1
ATOM 721 O O . THR A 1 95 ? 0.199 -6.886 -4.109 1.00 87.00 95 THR A O 1
ATOM 724 N N . ARG A 1 96 ? -0.750 -5.551 -5.642 1.00 86.38 96 ARG A N 1
ATOM 725 C CA . ARG A 1 96 ? -0.436 -6.416 -6.789 1.00 86.38 96 ARG A CA 1
ATOM 726 C C . ARG A 1 96 ? 0.845 -6.032 -7.506 1.00 86.38 96 ARG A C 1
ATOM 728 O O . ARG A 1 96 ? 1.532 -6.924 -7.983 1.00 86.38 96 ARG A O 1
ATOM 735 N N . GLU A 1 97 ? 1.128 -4.741 -7.591 1.00 85.69 97 GLU A N 1
ATOM 736 C CA . GLU A 1 97 ? 2.200 -4.214 -8.436 1.00 85.69 97 GLU A CA 1
ATOM 737 C C . GLU A 1 97 ? 3.368 -3.740 -7.561 1.00 85.69 97 GLU A C 1
ATOM 739 O O . GLU A 1 97 ? 4.520 -4.042 -7.834 1.00 85.69 97 GLU A O 1
ATOM 744 N N . CYS A 1 98 ? 3.090 -3.104 -6.421 1.00 86.75 98 CYS A N 1
ATOM 745 C CA . CYS A 1 98 ? 4.153 -2.503 -5.610 1.00 86.75 98 CYS A CA 1
ATOM 746 C C . CYS A 1 98 ? 4.712 -3.398 -4.508 1.00 86.75 98 CYS A C 1
ATOM 748 O O . CYS A 1 98 ? 5.899 -3.323 -4.190 1.00 86.75 98 CYS A O 1
ATOM 750 N N . TRP A 1 99 ? 3.870 -4.221 -3.887 1.00 85.12 99 TRP A N 1
ATOM 751 C CA . TRP A 1 99 ? 4.254 -5.052 -2.749 1.00 85.12 99 TRP A CA 1
ATOM 752 C C . TRP A 1 99 ? 5.428 -6.000 -3.069 1.00 85.12 99 TRP A C 1
ATOM 754 O O . TRP A 1 99 ? 6.373 -6.019 -2.273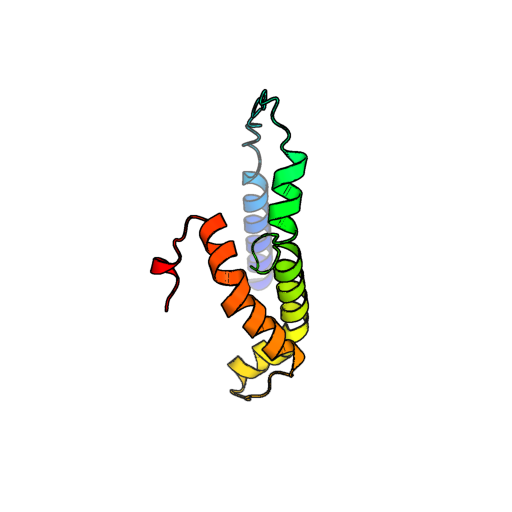 1.00 85.12 99 TRP A O 1
ATOM 764 N N . PRO A 1 100 ? 5.459 -6.725 -4.212 1.00 77.25 100 PRO A N 1
ATOM 765 C CA . PRO A 1 100 ? 6.577 -7.617 -4.543 1.00 77.25 100 PRO A CA 1
ATOM 766 C C . PRO A 1 100 ? 7.928 -6.883 -4.583 1.00 77.25 100 PRO A C 1
ATOM 768 O O . PRO A 1 100 ? 8.918 -7.327 -3.995 1.00 77.25 100 PRO A O 1
ATOM 771 N N . SER A 1 101 ? 7.956 -5.707 -5.208 1.00 75.75 101 SER A N 1
ATOM 772 C CA . SER A 1 101 ? 9.170 -4.908 -5.395 1.00 75.75 101 SER A CA 1
ATOM 773 C C . SER A 1 101 ? 9.561 -4.108 -4.140 1.00 75.75 101 SER A C 1
ATOM 775 O O . SER A 1 101 ? 10.746 -3.936 -3.847 1.00 75.75 101 SER A O 1
ATOM 777 N N . MET A 1 102 ? 8.600 -3.664 -3.322 1.00 79.25 102 MET A N 1
ATOM 778 C CA . MET A 1 102 ? 8.904 -3.007 -2.042 1.00 79.25 102 MET A CA 1
ATOM 779 C C . MET A 1 102 ? 9.445 -3.980 -0.992 1.00 79.25 102 MET A C 1
ATOM 781 O O . MET A 1 102 ? 10.372 -3.629 -0.260 1.00 79.25 102 MET A O 1
ATOM 785 N N . LEU A 1 103 ? 8.902 -5.198 -0.919 1.00 77.94 103 LEU A N 1
ATOM 786 C CA . LEU A 1 103 ? 9.372 -6.211 0.026 1.00 77.94 103 LEU A CA 1
ATOM 787 C C . LEU A 1 103 ? 10.795 -6.680 -0.274 1.00 77.94 103 LEU A C 1
ATOM 789 O O . LEU A 1 103 ? 11.616 -6.802 0.637 1.00 77.94 103 LEU A O 1
ATOM 793 N N . THR A 1 104 ? 11.126 -6.861 -1.548 1.00 74.00 104 THR A N 1
ATOM 794 C CA . THR A 1 104 ? 12.490 -7.232 -1.949 1.00 74.00 104 THR A CA 1
ATOM 795 C C . THR A 1 104 ? 13.521 -6.167 -1.576 1.00 74.00 104 THR A C 1
ATOM 797 O O . THR A 1 104 ? 14.643 -6.513 -1.204 1.00 74.00 104 THR A O 1
ATOM 800 N N . SER A 1 105 ? 13.144 -4.881 -1.537 1.00 71.69 105 SER A N 1
ATOM 801 C CA . SER A 1 105 ? 14.028 -3.806 -1.058 1.00 71.69 105 SER A CA 1
ATOM 802 C C . SER A 1 105 ? 14.391 -3.911 0.430 1.00 71.69 105 SER A C 1
ATOM 804 O O . SER A 1 105 ? 15.421 -3.365 0.830 1.00 71.69 105 SER A O 1
ATOM 806 N N . ILE A 1 106 ? 13.567 -4.566 1.252 1.00 80.38 106 ILE A N 1
ATOM 807 C CA . ILE A 1 106 ? 13.829 -4.794 2.685 1.00 80.38 106 ILE A CA 1
ATOM 808 C C . ILE A 1 106 ? 14.286 -6.231 2.982 1.00 80.38 106 ILE A C 1
ATOM 810 O O . ILE A 1 106 ? 14.424 -6.603 4.145 1.00 80.38 106 ILE A O 1
ATOM 814 N N . GLY A 1 107 ? 14.581 -7.013 1.938 1.00 75.25 107 GLY A N 1
ATOM 815 C CA . GLY A 1 107 ? 15.158 -8.353 2.045 1.00 75.25 107 GLY A CA 1
ATOM 816 C C . GLY A 1 107 ? 14.146 -9.495 2.122 1.00 75.25 107 GLY A C 1
ATOM 817 O O . GLY A 1 107 ? 14.565 -10.624 2.353 1.00 75.25 107 GLY A O 1
ATOM 818 N N . PHE A 1 108 ? 12.854 -9.224 1.918 1.00 76.75 108 PHE A N 1
ATOM 819 C CA . PHE A 1 108 ? 11.832 -10.264 1.793 1.00 76.75 108 PHE A CA 1
ATOM 820 C C . PHE A 1 108 ? 11.772 -10.783 0.359 1.00 76.75 108 PHE A C 1
ATOM 822 O O . PHE A 1 108 ? 11.757 -10.014 -0.602 1.00 76.75 108 PHE A O 1
ATOM 829 N N . THR A 1 109 ? 11.705 -12.095 0.209 1.00 73.94 109 THR A N 1
ATOM 830 C CA . THR A 1 109 ? 11.519 -12.745 -1.089 1.00 73.94 109 THR A CA 1
ATOM 831 C C . THR A 1 109 ? 10.030 -12.835 -1.437 1.00 73.94 109 THR A C 1
ATOM 833 O O . THR A 1 109 ? 9.167 -12.818 -0.559 1.00 73.94 109 THR A O 1
ATOM 836 N N . ALA A 1 110 ? 9.702 -12.934 -2.730 1.00 66.94 110 ALA A N 1
ATOM 837 C CA . ALA A 1 110 ? 8.310 -13.043 -3.183 1.00 66.94 110 ALA A CA 1
ATOM 838 C C . ALA A 1 110 ? 7.589 -14.274 -2.593 1.00 66.94 110 ALA A C 1
ATOM 840 O O . ALA A 1 110 ? 6.383 -14.251 -2.372 1.00 66.94 110 ALA A O 1
ATOM 841 N N . GLU A 1 111 ? 8.345 -15.324 -2.280 1.00 71.00 111 GLU A N 1
ATOM 842 C CA . GLU A 1 111 ? 7.874 -16.571 -1.677 1.00 71.00 111 GLU A CA 1
ATOM 843 C C . GLU A 1 111 ? 7.554 -16.471 -0.171 1.00 71.00 111 GLU A C 1
ATOM 845 O O . GLU A 1 111 ? 6.824 -17.308 0.358 1.00 71.00 111 GLU A O 1
ATOM 850 N N . GLU A 1 112 ? 7.990 -15.407 0.511 1.00 67.69 112 GLU A N 1
ATOM 851 C CA . GLU A 1 112 ? 7.664 -15.124 1.920 1.00 67.69 112 GLU A CA 1
ATOM 852 C C . GLU A 1 112 ? 6.457 -14.177 2.082 1.00 67.69 112 GLU A C 1
ATOM 854 O O . GLU A 1 112 ? 5.898 -14.059 3.173 1.00 67.69 112 GLU A O 1
ATOM 859 N N . GLY A 1 113 ? 6.049 -13.495 1.005 1.00 60.56 113 GLY A N 1
ATOM 860 C CA . GLY A 1 113 ? 5.083 -12.388 1.016 1.00 60.56 113 GLY A CA 1
ATOM 861 C C . GLY A 1 113 ? 3.598 -12.760 0.955 1.00 60.56 113 GLY A C 1
ATOM 862 O O . GLY A 1 113 ? 2.768 -11.856 0.944 1.00 60.56 113 GLY A O 1
ATOM 863 N N . GLY A 1 114 ? 3.253 -14.050 0.944 1.00 58.53 114 GLY A N 1
ATOM 864 C CA . GLY A 1 114 ? 1.868 -14.525 0.847 1.00 58.53 114 GLY A CA 1
ATOM 865 C C . GLY A 1 114 ? 1.323 -14.519 -0.589 1.00 58.53 114 GLY A C 1
ATOM 866 O O . GLY A 1 114 ? 1.308 -13.492 -1.261 1.00 58.53 114 GLY A O 1
ATOM 867 N N . GLN A 1 115 ? 0.885 -15.703 -1.025 1.00 40.59 115 GLN A N 1
ATOM 868 C CA . GLN A 1 115 ? 0.247 -16.017 -2.311 1.00 40.59 115 GLN A CA 1
ATOM 869 C C . GLN A 1 115 ? -1.166 -15.422 -2.428 1.00 40.59 115 GLN A C 1
ATOM 871 O O . GLN A 1 115 ? -1.948 -15.599 -1.465 1.00 40.59 115 GLN A O 1
#

Sequence (115 aa):
MALINCKLFLVFVISALMASTTTVFAARDLATTIHHPVGQNLAARINGEDGDAGMAECFNAMYELRSCSNEIILFFMDGEMYLGIECCRAIRVITRECWPSMLTSIGFTAEEGGQ

InterPro domains:
  IPR008502 Prolamin-like domain [PF05617] (57-111)
  IPR044711 Egg cell-secreted protein 1.1-1.5 [PTHR35293] (6-113)

Organism: Papaver nudicaule (NCBI:txid74823)

pLDDT: mean 74.0, std 14.51, range [40.59, 91.62]

Radius of gyration: 22.54 Å; Cα contacts (8 Å, |Δi|>4): 61; chains: 1; bounding box: 54×34×62 Å

Nearest PDB structures (foldseek):
  4csa-assembly1_A  TM=2.363E-01  e=9.760E+00  human metapneumovirus

Foldseek 3Di:
DVVVVVVVVVVVVVVVVVVPPPDDPPPPPPVPPDPDPPPVVVCCQQPVVPPAHHVVNLVVLVVLLVVCVVVVVCCVPVVDPDDDPSNVVSVCCNVPRNVQVVCVVVPDHPVRRDD